Protein AF-0000000073389678 (afdb_homodimer)

Foldseek 3Di:
DDDDDDCVVDDDDDDDDCLQPDKDAFFDFDQAFAWKAWQLPGDIDTDHGRGTHHHQVPDDGDVNSPTTIIHGDTGDDPPPDD/DDDDDDCVVDDDDDDDDCLQPDKDAFFDFDQAFAWKAWQLPGDIDTDHGRGTHHHQVPDDGDVNSPTTIIHGDTGDDPPPDD

Solvent-accessible surface area (backbone atoms only — not comparable to full-atom values): 8877 Å² total; per-residue (Å²): 67,27,34,30,64,52,73,87,51,52,39,82,45,79,80,83,55,65,67,62,73,44,75,39,50,52,51,35,67,32,84,60,32,19,35,30,29,25,77,35,69,45,30,28,46,55,38,48,51,72,39,60,39,61,52,70,81,75,62,86,60,53,82,89,31,44,67,71,30,35,32,53,49,36,38,50,22,65,80,27,55,121,66,27,34,31,66,55,73,86,52,51,38,82,46,80,78,84,56,65,67,62,73,44,76,39,48,51,50,35,66,30,85,61,31,19,35,29,30,26,77,34,68,46,29,28,46,55,38,48,52,73,40,60,39,62,52,68,83,74,60,87,60,54,82,90,32,45,68,69,29,36,31,53,50,34,40,50,23,66,78,26,56,119

Sequence (164 aa):
MSSYSNESVLKEIVPSKTWWTTIYNPADTVPVSGIYRCLGCNREITSNESDHFPPQNHHQHTSAQGKIRWKLNVRTNTTGELMSSYSNESVLKEIVPSKTWWTTIYNPADTVPVSGIYRCLGCNREITSNESDHFPPQNHHQHTSAQGKIRWKLNVRTNTTGEL

Secondary structure (DSSP, 8-state):
-EEES-GGGEEE----SGGGTPEEPTTPBP-SSEEEEETTT--EEEE-TTSBPPPGGGSPPPTTT-S--EEEEEE--SS---/-EEES-GGGEEE----SGGGTPEEPTTPBP-SSEEEEETTT--EEEE-TTSBPPPGGGSPPPTTT-S--EEEEEE---S---

Structure (mmCIF, N/CA/C/O backbone):
data_AF-0000000073389678-model_v1
#
loop_
_entity.id
_entity.type
_entity.pdbx_description
1 polymer 'Protein L'
#
loop_
_atom_site.group_PDB
_atom_site.id
_atom_site.type_symbol
_atom_site.label_atom_id
_atom_site.label_alt_id
_atom_site.label_comp_id
_atom_site.label_asym_id
_atom_site.label_entity_id
_atom_site.label_seq_id
_atom_site.pdbx_PDB_ins_code
_atom_site.Cartn_x
_atom_site.Cartn_y
_atom_site.Cartn_z
_atom_site.occupancy
_atom_site.B_iso_or_equiv
_atom_site.auth_seq_id
_atom_site.auth_comp_id
_atom_site.auth_asym_id
_atom_site.auth_atom_id
_atom_site.pdbx_PDB_model_num
ATOM 1 N N . MET A 1 1 ? -6.59 -5.652 -9.656 1 94.69 1 MET A N 1
ATOM 2 C CA . MET A 1 1 ? -5.824 -4.422 -9.82 1 94.69 1 MET A CA 1
ATOM 3 C C . MET A 1 1 ? -6.176 -3.412 -8.734 1 94.69 1 MET A C 1
ATOM 5 O O . MET A 1 1 ? -7.344 -3.254 -8.383 1 94.69 1 MET A O 1
ATOM 9 N N . SER A 1 2 ? -5.16 -2.775 -8.289 1 97.69 2 SER A N 1
ATOM 10 C CA . SER A 1 2 ? -5.41 -1.696 -7.344 1 97.69 2 SER A CA 1
ATOM 11 C C . SER A 1 2 ? -6.305 -0.62 -7.949 1 97.69 2 SER A C 1
ATOM 13 O O . SER A 1 2 ? -6.234 -0.355 -9.156 1 97.69 2 SER A O 1
ATOM 15 N N . SER A 1 3 ? -7.09 0.062 -7.109 1 97.94 3 SER A N 1
ATOM 16 C CA . SER A 1 3 ? -8.031 1.053 -7.621 1 97.94 3 SER A CA 1
ATOM 17 C C . SER A 1 3 ? -7.758 2.432 -7.027 1 97.94 3 SER A C 1
ATOM 19 O O . SER A 1 3 ? -7.215 2.541 -5.926 1 97.94 3 SER A O 1
ATOM 21 N N . TYR A 1 4 ? -8.133 3.43 -7.746 1 98.06 4 TYR A N 1
ATOM 22 C CA . TYR A 1 4 ? -8.062 4.824 -7.316 1 98.06 4 TYR A CA 1
ATOM 23 C C . TYR A 1 4 ? -9.258 5.613 -7.828 1 98.06 4 TYR A C 1
ATOM 25 O O . TYR A 1 4 ? -9.891 5.227 -8.812 1 98.06 4 TYR A O 1
ATOM 33 N N . SER A 1 5 ? -9.586 6.738 -7.164 1 97.62 5 SER A N 1
ATOM 34 C CA . SER A 1 5 ? -10.781 7.48 -7.539 1 97.62 5 SER A CA 1
ATOM 35 C C . SER A 1 5 ? -10.43 8.828 -8.156 1 97.62 5 SER A C 1
ATOM 37 O O . SER A 1 5 ? -11.297 9.516 -8.703 1 97.62 5 SER A O 1
ATOM 39 N N . ASN A 1 6 ? -9.227 9.258 -7.984 1 96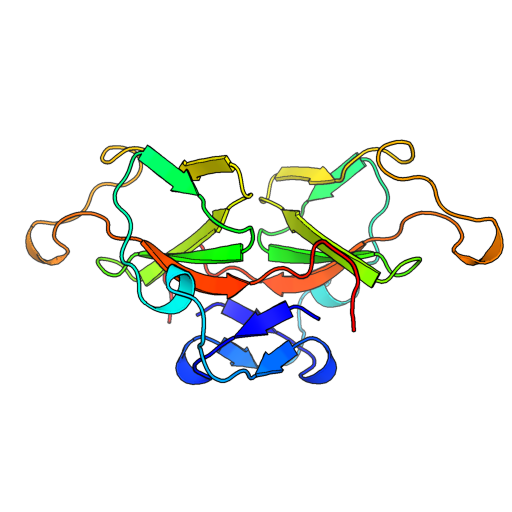.5 6 ASN A N 1
ATOM 40 C CA . ASN A 1 6 ? -8.727 10.523 -8.508 1 96.5 6 ASN A CA 1
ATOM 41 C C . ASN A 1 6 ? -7.297 10.391 -9.031 1 96.5 6 ASN A C 1
ATOM 43 O O . ASN A 1 6 ? -6.387 10.031 -8.281 1 96.5 6 ASN A O 1
ATOM 47 N N . GLU A 1 7 ? -7.141 10.742 -10.281 1 95.88 7 GLU A N 1
ATOM 48 C CA . GLU A 1 7 ? -5.836 10.531 -10.906 1 95.88 7 GLU A CA 1
ATOM 49 C C . GLU A 1 7 ? -4.789 11.477 -10.328 1 95.88 7 GLU A C 1
ATOM 51 O O . GLU A 1 7 ? -3.588 11.242 -10.477 1 95.88 7 GLU A O 1
ATOM 56 N N . SER A 1 8 ? -5.215 12.492 -9.68 1 95.88 8 SER A N 1
ATOM 57 C CA . SER A 1 8 ? -4.297 13.5 -9.156 1 95.88 8 SER A CA 1
ATOM 58 C C . SER A 1 8 ? -3.486 12.961 -7.988 1 95.88 8 SER A C 1
ATOM 60 O O . SER A 1 8 ? -2.535 13.602 -7.535 1 95.88 8 SER A O 1
ATOM 62 N N . VAL A 1 9 ? -3.777 11.766 -7.543 1 96.44 9 VAL A N 1
ATOM 63 C CA . VAL A 1 9 ? -3.094 11.219 -6.375 1 96.44 9 VAL A CA 1
ATOM 64 C C . VAL A 1 9 ? -1.954 10.305 -6.824 1 96.44 9 VAL A C 1
ATOM 66 O O . VAL A 1 9 ? -1.275 9.695 -5.992 1 96.44 9 VAL A O 1
ATOM 69 N N . LEU A 1 10 ? -1.795 10.148 -8.117 1 97.81 10 LEU A N 1
ATOM 70 C CA . LEU A 1 10 ? -0.805 9.242 -8.68 1 97.81 10 LEU A CA 1
ATOM 71 C C . LEU A 1 10 ? 0.114 9.977 -9.656 1 97.81 10 LEU A C 1
ATOM 73 O O . LEU A 1 10 ? -0.298 10.945 -10.289 1 97.81 10 LEU A O 1
ATOM 77 N N . LYS A 1 11 ? 1.275 9.523 -9.711 1 97.19 11 LYS A N 1
ATOM 78 C CA . LYS A 1 11 ? 2.238 10 -10.703 1 97.19 11 LYS A CA 1
ATOM 79 C C . LYS A 1 11 ? 2.838 8.836 -11.484 1 97.19 11 LYS A C 1
ATOM 81 O O . LYS A 1 11 ? 3.402 7.91 -10.898 1 97.19 11 LYS A O 1
ATOM 86 N N . GLU A 1 12 ? 2.711 8.891 -12.781 1 97.44 12 GLU A N 1
ATOM 87 C CA . GLU A 1 12 ? 3.42 7.934 -13.625 1 97.44 12 GLU A CA 1
ATOM 88 C C . GLU A 1 12 ? 4.898 8.289 -13.75 1 97.44 12 GLU A C 1
ATOM 90 O O . GLU A 1 12 ? 5.246 9.453 -13.93 1 97.44 12 GLU A O 1
ATOM 95 N N . ILE A 1 13 ? 5.676 7.227 -13.672 1 97.69 13 ILE A N 1
ATOM 96 C CA . ILE A 1 13 ? 7.109 7.496 -13.773 1 97.69 13 ILE A CA 1
ATOM 97 C C . ILE A 1 13 ? 7.746 6.531 -14.773 1 97.69 13 ILE A C 1
ATOM 99 O O . ILE A 1 13 ? 7.188 5.473 -15.062 1 97.69 13 ILE A O 1
ATOM 103 N N . VAL A 1 14 ? 8.891 6.965 -15.297 1 96.88 14 VAL A N 1
ATOM 104 C CA . VAL A 1 14 ? 9.789 6.047 -15.984 1 96.88 14 VAL A CA 1
ATOM 105 C C . VAL A 1 14 ? 10.664 5.316 -14.969 1 96.88 14 VAL A C 1
ATOM 107 O O . VAL A 1 14 ? 11.438 5.945 -14.242 1 96.88 14 VAL A O 1
ATOM 110 N N . PRO A 1 15 ? 10.484 4.039 -14.984 1 95.62 15 PRO A N 1
ATOM 111 C CA . PRO A 1 15 ? 11.234 3.299 -13.961 1 95.62 15 PRO A CA 1
ATOM 112 C C . PRO A 1 15 ? 12.742 3.465 -14.109 1 95.62 15 PRO A C 1
ATOM 114 O O . PRO A 1 15 ? 13.297 3.227 -15.188 1 95.62 15 PRO A O 1
ATOM 117 N N . SER A 1 16 ? 13.359 3.922 -12.969 1 96.75 16 SER A N 1
ATOM 118 C CA . SER A 1 16 ? 14.805 4.105 -12.984 1 96.75 16 SER A CA 1
ATOM 119 C C . SER A 1 16 ? 15.484 3.281 -11.891 1 96.75 16 SER A C 1
ATOM 121 O O . SER A 1 16 ? 16.703 3.078 -11.922 1 96.75 16 SER A O 1
ATOM 123 N N . LYS A 1 17 ? 14.711 2.818 -10.945 1 97.69 17 LYS A N 1
ATOM 124 C CA . LYS A 1 17 ? 15.242 2.01 -9.852 1 97.69 17 LYS A CA 1
ATOM 125 C C . LYS A 1 17 ? 14.922 0.531 -10.062 1 97.69 17 LYS A C 1
ATOM 127 O O . LYS A 1 17 ? 13.891 0.188 -10.641 1 97.69 17 LYS A O 1
ATOM 132 N N . THR A 1 18 ? 15.75 -0.302 -9.477 1 98.06 18 THR A N 1
ATOM 133 C CA . THR A 1 18 ? 15.641 -1.737 -9.711 1 98.06 18 THR A CA 1
ATOM 134 C C . THR A 1 18 ? 14.406 -2.305 -9.008 1 98.06 18 THR A C 1
ATOM 136 O O . THR A 1 18 ? 13.914 -3.373 -9.375 1 98.06 18 THR A O 1
ATOM 139 N N . TRP A 1 19 ? 13.883 -1.57 -8 1 98 19 TRP A N 1
ATOM 140 C CA . TRP A 1 19 ? 12.734 -2.139 -7.301 1 98 19 TRP A CA 1
ATOM 141 C C . TRP A 1 19 ? 11.516 -2.188 -8.203 1 98 19 TRP A C 1
ATOM 143 O O . TRP A 1 19 ? 10.555 -2.912 -7.926 1 98 19 TRP A O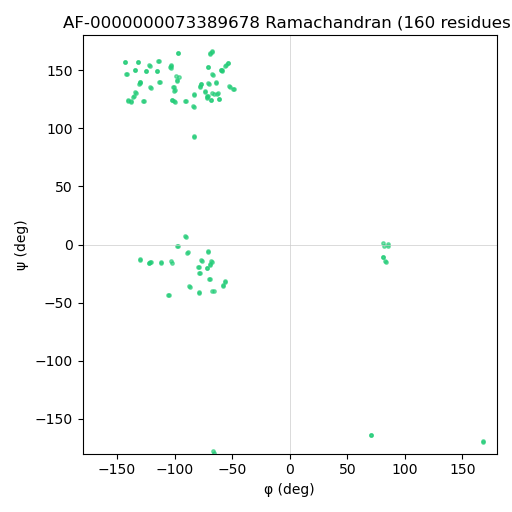 1
ATOM 153 N N . TRP A 1 20 ? 11.539 -1.487 -9.336 1 98.06 20 TRP A N 1
ATOM 154 C CA . TRP A 1 20 ? 10.406 -1.498 -10.25 1 98.06 20 TRP A CA 1
ATOM 155 C C . TRP A 1 20 ? 10.406 -2.766 -11.102 1 98.06 20 TRP A C 1
ATOM 157 O O . TRP A 1 20 ? 9.367 -3.164 -11.633 1 98.06 20 TRP A O 1
ATOM 167 N N . THR A 1 21 ? 11.508 -3.461 -11.234 1 97.81 21 THR A N 1
ATOM 168 C CA . THR A 1 21 ? 11.609 -4.582 -12.156 1 97.81 21 THR A CA 1
ATOM 169 C C . THR A 1 21 ? 11.969 -5.867 -11.414 1 97.81 21 THR A C 1
ATOM 171 O O . THR A 1 21 ? 11.867 -6.961 -11.977 1 97.81 21 THR A O 1
ATOM 174 N N . THR A 1 22 ? 12.406 -5.691 -10.242 1 98.69 22 THR A N 1
ATOM 175 C CA . THR A 1 22 ? 12.805 -6.855 -9.469 1 98.69 22 THR A CA 1
ATOM 176 C C . THR A 1 22 ? 11.594 -7.691 -9.07 1 98.69 22 THR A C 1
ATOM 178 O O . THR A 1 22 ? 10.555 -7.141 -8.695 1 98.69 22 THR A O 1
ATOM 181 N N . ILE A 1 23 ? 11.742 -8.977 -9.18 1 98.81 23 ILE A N 1
ATOM 182 C CA . ILE A 1 23 ? 10.766 -9.938 -8.672 1 98.81 23 ILE A CA 1
ATOM 183 C C . ILE A 1 23 ? 11.242 -10.492 -7.332 1 98.81 23 ILE A C 1
ATOM 185 O O . ILE A 1 23 ? 12.344 -11.023 -7.23 1 98.81 23 ILE A O 1
ATOM 189 N N . TYR A 1 24 ? 10.469 -10.352 -6.289 1 98.81 24 TYR A N 1
ATOM 190 C CA . TYR A 1 24 ? 10.875 -10.727 -4.938 1 98.81 24 TYR A CA 1
ATOM 191 C C . TYR A 1 24 ? 10.234 -12.047 -4.523 1 98.81 24 TYR A C 1
ATOM 193 O O . TYR A 1 24 ? 9.109 -12.359 -4.926 1 98.81 24 TYR A O 1
ATOM 201 N N . ASN A 1 25 ? 10.922 -12.727 -3.658 1 98.38 25 ASN A N 1
ATOM 202 C CA . ASN A 1 25 ? 10.461 -14.008 -3.131 1 98.38 25 ASN A CA 1
ATOM 203 C C . ASN A 1 25 ? 9.766 -13.836 -1.781 1 98.38 25 ASN A C 1
ATOM 205 O O . ASN A 1 25 ? 9.938 -12.812 -1.115 1 98.38 25 ASN A O 1
ATOM 209 N N . PRO A 1 26 ? 9.062 -14.859 -1.41 1 97.81 26 PRO A N 1
ATOM 210 C CA . PRO A 1 26 ? 8.578 -14.883 -0.029 1 97.81 26 PRO A CA 1
ATOM 211 C C . PRO A 1 26 ? 9.688 -14.648 0.991 1 97.81 26 PRO A C 1
ATOM 213 O O . PRO A 1 26 ? 10.812 -15.117 0.8 1 97.81 26 PRO A O 1
ATOM 216 N N . ALA A 1 27 ? 9.391 -13.844 1.907 1 98.06 27 ALA A N 1
ATOM 217 C CA . ALA A 1 27 ? 10.25 -13.617 3.068 1 98.06 27 ALA A CA 1
ATOM 218 C C . ALA A 1 27 ? 11.375 -12.641 2.738 1 98.06 27 ALA A C 1
ATOM 220 O O . ALA A 1 27 ? 12.117 -12.211 3.625 1 98.06 27 ALA A O 1
ATOM 221 N N . ASP A 1 28 ? 11.539 -12.328 1.45 1 98.69 28 ASP A N 1
ATOM 222 C CA . ASP A 1 28 ? 12.477 -11.258 1.151 1 98.69 28 ASP A CA 1
ATOM 223 C C . ASP A 1 28 ? 12.141 -9.992 1.938 1 98.69 28 ASP A C 1
ATOM 225 O O . ASP A 1 28 ? 11.008 -9.828 2.402 1 98.69 28 ASP A O 1
ATOM 229 N N . THR A 1 29 ? 13.109 -9.156 2.139 1 98.81 29 THR A N 1
ATOM 230 C CA . THR A 1 29 ? 12.891 -7.836 2.719 1 98.81 29 THR A CA 1
ATOM 231 C C . THR A 1 29 ? 12.227 -6.902 1.706 1 98.81 29 THR A C 1
ATOM 233 O O . THR A 1 29 ? 12.641 -6.852 0.544 1 98.81 29 THR A O 1
ATOM 236 N N . VAL A 1 30 ? 11.195 -6.223 2.107 1 98.88 30 VAL A N 1
ATOM 237 C CA . VAL A 1 30 ? 10.516 -5.25 1.257 1 98.88 30 VAL A CA 1
ATOM 238 C C . VAL A 1 30 ? 11.422 -4.047 1.024 1 98.88 30 VAL A C 1
ATOM 240 O O . VAL A 1 30 ? 11.805 -3.357 1.974 1 98.88 30 VAL A O 1
ATOM 243 N N . PRO A 1 31 ? 11.672 -3.729 -0.17 1 98.81 31 PRO A N 1
ATOM 244 C CA . PRO A 1 31 ? 12.664 -2.684 -0.432 1 98.81 31 PRO A CA 1
ATOM 245 C C . PRO A 1 31 ? 12.109 -1.277 -0.232 1 98.81 31 PRO A C 1
ATOM 247 O O . PRO A 1 31 ? 12.82 -0.385 0.231 1 98.81 31 PRO A O 1
ATOM 250 N N . VAL A 1 32 ? 10.844 -1.031 -0.699 1 98.81 32 VAL A N 1
ATOM 251 C CA . VAL A 1 32 ? 10.141 0.24 -0.56 1 98.81 32 VAL A CA 1
ATOM 252 C C . VAL A 1 32 ? 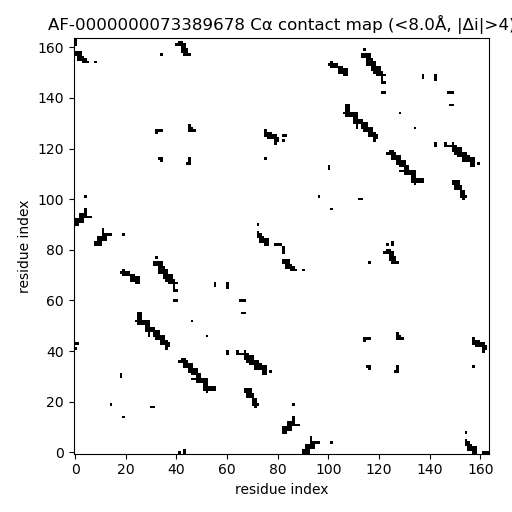8.664 -0.016 -0.265 1 98.81 32 VAL A C 1
ATOM 254 O O . VAL A 1 32 ? 8.109 -1.024 -0.7 1 98.81 32 VAL A O 1
ATOM 257 N N . SER A 1 33 ? 8.094 0.866 0.5 1 98.88 33 SER A N 1
ATOM 258 C CA . SER A 1 33 ? 6.672 0.731 0.82 1 98.88 33 SER A CA 1
ATOM 259 C C . SER A 1 33 ? 5.809 0.855 -0.43 1 98.88 33 SER A C 1
ATOM 261 O O . SER A 1 33 ? 6.078 1.688 -1.298 1 98.88 33 SER A O 1
ATOM 263 N N . GLY A 1 34 ? 4.828 0.041 -0.517 1 98.94 34 GLY A N 1
ATOM 264 C CA . GLY A 1 34 ? 3.945 0.109 -1.672 1 98.94 34 GLY A CA 1
ATOM 265 C C . GLY A 1 34 ? 3.018 -1.085 -1.785 1 98.94 34 GLY A C 1
ATOM 266 O O . GLY A 1 34 ? 2.781 -1.79 -0.802 1 98.94 34 GLY A O 1
ATOM 267 N N . ILE A 1 35 ? 2.377 -1.153 -2.914 1 98.94 35 ILE A N 1
ATOM 268 C CA . ILE A 1 35 ? 1.483 -2.254 -3.258 1 98.94 35 ILE A CA 1
ATOM 269 C C . ILE A 1 35 ? 2.188 -3.209 -4.219 1 98.94 35 ILE A C 1
ATOM 271 O O . ILE A 1 35 ? 2.682 -2.793 -5.27 1 98.94 35 ILE A O 1
ATOM 275 N N . TYR A 1 36 ? 2.223 -4.418 -3.795 1 98.81 36 TYR A N 1
ATOM 276 C CA . TYR A 1 36 ? 2.848 -5.484 -4.566 1 98.81 36 TYR A CA 1
ATOM 277 C C . TYR A 1 36 ? 1.813 -6.516 -5.008 1 98.81 36 TYR A C 1
ATOM 279 O O . TYR A 1 36 ? 0.875 -6.816 -4.266 1 98.81 36 TYR A O 1
ATOM 287 N N . ARG A 1 37 ? 2.133 -7.094 -6.164 1 98.56 37 ARG A N 1
ATOM 288 C CA . ARG A 1 37 ? 1.239 -8.109 -6.711 1 98.56 37 ARG A CA 1
ATOM 289 C C . ARG A 1 37 ? 1.966 -9.438 -6.891 1 98.56 37 ARG A C 1
ATOM 291 O O . ARG A 1 37 ? 3.102 -9.469 -7.367 1 98.56 37 ARG A O 1
ATOM 298 N N . CYS A 1 38 ? 1.296 -10.422 -6.488 1 97.94 38 CYS A N 1
ATOM 299 C CA . CYS A 1 38 ? 1.801 -11.75 -6.805 1 97.94 38 CYS A CA 1
ATOM 300 C C . CYS A 1 38 ? 1.636 -12.055 -8.289 1 97.94 38 CYS A C 1
ATOM 302 O O . CYS A 1 38 ? 0.527 -11.992 -8.82 1 97.94 38 CYS A O 1
ATOM 304 N N . LEU A 1 39 ? 2.691 -12.461 -8.906 1 96.88 39 LEU A N 1
ATOM 305 C CA . LEU A 1 39 ? 2.658 -12.75 -10.328 1 96.88 39 LEU A CA 1
ATOM 306 C C . LEU A 1 39 ? 1.992 -14.102 -10.594 1 96.88 39 LEU A C 1
ATOM 308 O O . LEU A 1 39 ? 1.636 -14.406 -11.734 1 96.88 39 LEU A O 1
ATOM 312 N N . GLY A 1 40 ? 1.829 -14.883 -9.531 1 95.56 40 GLY A N 1
ATOM 313 C CA . GLY A 1 40 ? 1.209 -16.188 -9.68 1 95.56 40 GLY A CA 1
ATOM 314 C C . GLY A 1 40 ? -0.305 -16.141 -9.586 1 95.56 40 GLY A C 1
ATOM 315 O O . GLY A 1 40 ? -0.997 -16.922 -10.25 1 95.56 40 GLY A O 1
ATOM 316 N N . CYS A 1 41 ? -0.884 -15.32 -8.758 1 96.25 41 CYS A N 1
ATOM 317 C CA . CYS A 1 41 ? -2.32 -15.383 -8.516 1 96.25 41 CYS A CA 1
ATOM 318 C C . CYS A 1 41 ? -2.957 -14 -8.656 1 96.25 41 CYS A C 1
ATOM 320 O O . CYS A 1 41 ? -4.172 -13.859 -8.508 1 96.25 41 CYS A O 1
ATOM 322 N N . ASN A 1 42 ? -2.254 -12.922 -8.703 1 95.94 42 ASN A N 1
ATOM 323 C CA . ASN A 1 42 ? -2.688 -11.555 -8.969 1 95.94 42 ASN A CA 1
ATOM 324 C C . ASN A 1 42 ? -3.189 -10.867 -7.703 1 95.94 42 ASN A C 1
ATOM 326 O O . ASN A 1 42 ? -3.557 -9.688 -7.734 1 95.94 42 ASN A O 1
ATOM 330 N N . ARG A 1 43 ? -3.16 -11.562 -6.598 1 97.19 43 ARG A N 1
ATOM 331 C CA . ARG A 1 43 ? -3.467 -10.875 -5.348 1 97.19 43 ARG A CA 1
ATOM 332 C C . ARG A 1 43 ? -2.381 -9.867 -4.996 1 97.19 43 ARG A C 1
ATOM 334 O O . ARG A 1 43 ? -1.203 -10.086 -5.281 1 97.19 43 ARG A O 1
ATOM 341 N N . GLU A 1 44 ? -2.855 -8.844 -4.387 1 98.5 44 GLU A N 1
ATOM 342 C CA . GLU A 1 44 ? -1.927 -7.789 -3.99 1 98.5 44 GLU A CA 1
ATOM 343 C C . GLU A 1 44 ? -1.836 -7.676 -2.473 1 98.5 44 GLU A C 1
ATOM 345 O O . GLU A 1 44 ? -2.746 -8.102 -1.758 1 98.5 44 GLU A O 1
ATOM 350 N N . ILE A 1 45 ? -0.753 -7.113 -2.047 1 98.5 45 ILE A N 1
ATOM 351 C CA . ILE A 1 45 ? -0.538 -6.785 -0.641 1 98.5 45 ILE A CA 1
ATOM 352 C C . ILE A 1 45 ? 0.012 -5.367 -0.522 1 98.5 45 ILE A C 1
ATOM 354 O O . ILE A 1 45 ? 0.636 -4.855 -1.455 1 98.5 45 ILE A O 1
ATOM 358 N N . THR A 1 46 ? -0.307 -4.77 0.543 1 98.62 46 THR A N 1
ATOM 359 C CA . THR A 1 46 ? 0.365 -3.553 0.986 1 98.62 46 THR A CA 1
ATOM 360 C C . THR A 1 46 ? 1.544 -3.887 1.895 1 98.62 46 THR A C 1
ATOM 362 O O . THR A 1 46 ? 1.381 -4.57 2.906 1 98.62 46 THR A O 1
ATOM 365 N N . SER A 1 47 ? 2.65 -3.439 1.541 1 98.75 47 SER A N 1
ATOM 366 C CA . SER A 1 47 ? 3.867 -3.811 2.258 1 98.75 47 SER A CA 1
ATOM 367 C C . SER A 1 47 ? 4.691 -2.58 2.625 1 98.75 47 SER A C 1
ATOM 369 O O . SER A 1 47 ? 4.816 -1.65 1.824 1 98.75 47 SER A O 1
ATOM 371 N N . ASN A 1 48 ? 5.266 -2.6 3.854 1 98.62 48 ASN A N 1
ATOM 372 C CA . ASN A 1 48 ? 6.105 -1.504 4.324 1 98.62 48 ASN A CA 1
ATOM 373 C C . ASN A 1 48 ? 7.59 -1.816 4.137 1 98.62 48 ASN A C 1
ATOM 375 O O . ASN A 1 48 ? 8.023 -2.947 4.363 1 98.62 48 ASN A O 1
ATOM 379 N N . GLU A 1 49 ? 8.281 -0.793 3.76 1 98.75 49 GLU A N 1
ATOM 380 C CA . GLU A 1 49 ? 9.727 -0.903 3.635 1 98.75 49 GLU A CA 1
ATOM 381 C C . GLU A 1 49 ? 10.344 -1.541 4.875 1 98.75 49 GLU A C 1
ATOM 383 O O . GLU A 1 49 ? 9.961 -1.218 6.004 1 98.75 49 GLU A O 1
ATOM 388 N N . SER A 1 50 ? 11.281 -2.535 4.664 1 98.69 50 SER A N 1
ATOM 389 C CA . SER A 1 50 ? 12.094 -3.199 5.676 1 98.69 50 SER A CA 1
ATOM 390 C C . SER A 1 50 ? 11.32 -4.332 6.348 1 98.69 50 SER A C 1
ATOM 392 O O . SER A 1 50 ? 11.898 -5.121 7.102 1 98.69 50 SER A O 1
ATOM 394 N N . ASP A 1 51 ? 10.008 -4.395 6.18 1 98.44 51 ASP A N 1
ATOM 395 C CA . ASP A 1 51 ? 9.305 -5.617 6.555 1 98.44 51 ASP A CA 1
ATOM 396 C C . ASP A 1 51 ? 9.703 -6.781 5.652 1 98.44 51 ASP A C 1
ATOM 398 O O . ASP A 1 51 ? 10.602 -6.648 4.82 1 98.44 51 ASP A O 1
ATOM 402 N N . HIS A 1 52 ? 9.047 -7.957 5.906 1 98.69 52 HIS A N 1
ATOM 403 C CA . HIS A 1 52 ? 9.242 -9.117 5.039 1 98.69 52 HIS A CA 1
ATOM 404 C C . HIS A 1 52 ? 7.965 -9.461 4.281 1 98.69 52 HIS A C 1
ATOM 406 O O . HIS A 1 52 ? 6.867 -9.375 4.836 1 98.69 52 HIS A O 1
ATOM 412 N N . PHE A 1 53 ? 8.188 -9.82 3.037 1 98.69 53 PHE A N 1
ATOM 413 C CA . PHE A 1 53 ? 7.051 -10.414 2.336 1 98.69 53 PHE A CA 1
ATOM 414 C C . PHE A 1 53 ? 6.562 -11.664 3.057 1 98.69 53 PHE A C 1
ATOM 416 O O . PHE A 1 53 ? 7.34 -12.344 3.73 1 98.69 53 PHE A O 1
ATOM 423 N N . PRO A 1 54 ? 5.27 -11.914 2.945 1 97.69 54 PRO A N 1
ATOM 424 C CA . PRO A 1 54 ? 4.773 -13.117 3.615 1 97.69 54 PRO A CA 1
ATOM 425 C C . PRO A 1 54 ? 5.516 -14.375 3.184 1 97.69 54 PRO A C 1
ATOM 427 O O . PRO A 1 54 ? 6.07 -14.43 2.086 1 97.69 54 PRO A O 1
ATOM 430 N N . PRO A 1 55 ? 5.527 -15.398 4.098 1 96.81 55 PRO A N 1
ATOM 431 C CA . PRO A 1 55 ? 6.18 -16.656 3.721 1 96.81 55 PRO A CA 1
ATOM 432 C C . PRO A 1 55 ? 5.414 -17.422 2.641 1 96.81 55 PRO A C 1
ATOM 434 O O . PRO A 1 55 ? 4.27 -17.078 2.338 1 96.81 55 PRO A O 1
ATOM 437 N N . GLN A 1 56 ? 6.105 -18.359 2.059 1 92.88 56 GLN A N 1
ATOM 438 C CA . GLN A 1 56 ? 5.555 -19.109 0.94 1 92.88 56 GLN A CA 1
ATOM 439 C C . GLN A 1 56 ? 4.227 -19.766 1.319 1 92.88 56 GLN A C 1
ATOM 441 O O . GLN A 1 56 ? 3.324 -19.875 0.488 1 92.88 56 GLN A O 1
ATOM 446 N N . ASN A 1 57 ? 4.051 -20.156 2.598 1 91.25 57 ASN A N 1
ATOM 447 C CA . ASN A 1 57 ? 2.881 -20.938 3.002 1 91.25 57 ASN A CA 1
ATOM 448 C C . ASN A 1 57 ? 1.734 -20.031 3.443 1 91.25 57 ASN A C 1
ATOM 450 O O . ASN A 1 57 ? 0.712 -20.5 3.936 1 91.25 57 ASN A O 1
ATOM 454 N N . HIS A 1 58 ? 1.812 -18.703 3.287 1 91.38 58 HIS A N 1
ATOM 455 C CA . HIS A 1 58 ? 0.777 -17.766 3.705 1 91.38 58 HIS A CA 1
ATOM 456 C C . HIS A 1 58 ? -0.487 -17.922 2.867 1 91.38 58 HIS A C 1
ATOM 458 O O . HIS A 1 58 ? -1.598 -17.734 3.367 1 91.38 58 HIS A O 1
ATOM 464 N N . HIS A 1 59 ? -0.317 -18.141 1.558 1 88.75 59 HIS A N 1
ATOM 465 C CA . HIS A 1 59 ? -1.37 -18.453 0.601 1 88.75 59 HIS A CA 1
ATOM 466 C C . HIS A 1 59 ? -0.941 -19.578 -0.337 1 88.75 59 HIS A C 1
ATOM 468 O O . HIS A 1 59 ? 0.057 -19.453 -1.049 1 88.75 59 HIS A O 1
ATOM 474 N N . GLN A 1 60 ? -1.781 -20.594 -0.412 1 92.19 60 GLN A N 1
ATOM 475 C CA . GLN A 1 60 ? -1.385 -21.75 -1.207 1 92.19 60 GLN A CA 1
ATOM 476 C C . GLN A 1 60 ? -1.679 -21.531 -2.688 1 92.19 60 GLN A C 1
ATOM 478 O O . GLN A 1 60 ? -2.762 -21.062 -3.047 1 92.19 60 GLN A O 1
ATOM 483 N N . HIS A 1 61 ? -0.663 -21.766 -3.457 1 94.75 61 HIS A N 1
ATOM 484 C CA . HIS A 1 61 ? -0.794 -21.719 -4.91 1 94.75 61 HIS A CA 1
ATOM 485 C C . HIS A 1 61 ? -1.019 -23.094 -5.496 1 94.75 61 HIS A C 1
ATOM 487 O O . HIS A 1 61 ? -0.542 -24.094 -4.949 1 94.75 61 HIS A O 1
ATOM 493 N N . THR A 1 62 ? -1.814 -23.141 -6.527 1 95.12 62 THR A N 1
ATOM 494 C CA . THR A 1 62 ? -1.849 -24.344 -7.348 1 95.12 62 THR A CA 1
ATOM 495 C C . THR A 1 62 ? -0.529 -24.531 -8.094 1 95.12 62 THR A C 1
ATOM 497 O O . THR A 1 62 ? 0.296 -23.625 -8.141 1 95.12 62 THR A O 1
ATOM 500 N N . SER A 1 63 ? -0.377 -25.75 -8.633 1 95.44 63 SER A N 1
ATOM 501 C CA . SER A 1 63 ? 0.816 -25.984 -9.438 1 95.44 63 SER A CA 1
ATOM 502 C C . SER A 1 63 ? 0.901 -25.016 -10.609 1 95.44 63 SER A C 1
ATOM 504 O O . SER A 1 63 ? 1.99 -24.562 -10.969 1 95.44 63 SER 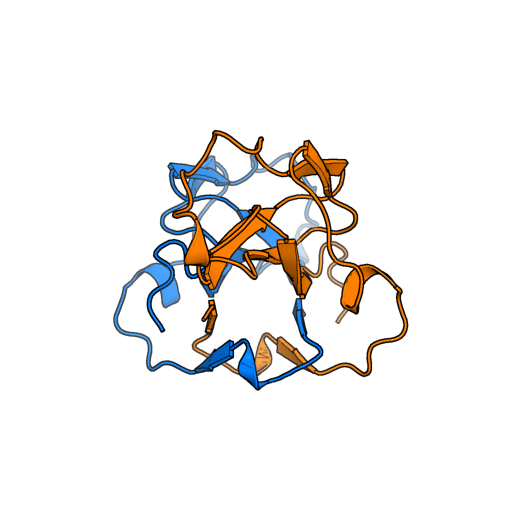A O 1
ATOM 506 N N . ALA A 1 64 ? -0.223 -24.625 -11.219 1 96.44 64 ALA A N 1
ATOM 507 C CA . ALA A 1 64 ? -0.266 -23.734 -12.383 1 96.44 64 ALA A CA 1
ATOM 508 C C . ALA A 1 64 ? 0.15 -22.312 -12.016 1 96.44 64 ALA A C 1
ATOM 510 O O . ALA A 1 64 ? 0.746 -21.609 -12.828 1 96.44 64 ALA A O 1
ATOM 511 N N . GLN A 1 65 ? -0.078 -21.875 -10.812 1 95.62 65 GLN A N 1
ATOM 512 C CA . GLN A 1 65 ? 0.255 -20.531 -10.344 1 95.62 65 GLN A CA 1
ATOM 513 C C . GLN A 1 65 ? 1.745 -20.406 -10.039 1 95.62 65 GLN A C 1
ATOM 515 O O . GLN A 1 65 ? 2.295 -19.297 -10.023 1 95.62 65 GLN A O 1
ATOM 520 N N . GLY A 1 66 ? 2.365 -21.547 -9.75 1 95.44 66 GLY A N 1
ATOM 521 C CA . GLY A 1 66 ? 3.777 -21.531 -9.398 1 95.44 66 GLY A CA 1
ATOM 522 C C . GLY A 1 66 ? 4.043 -20.906 -8.039 1 95.44 66 GLY A C 1
ATOM 523 O O . GLY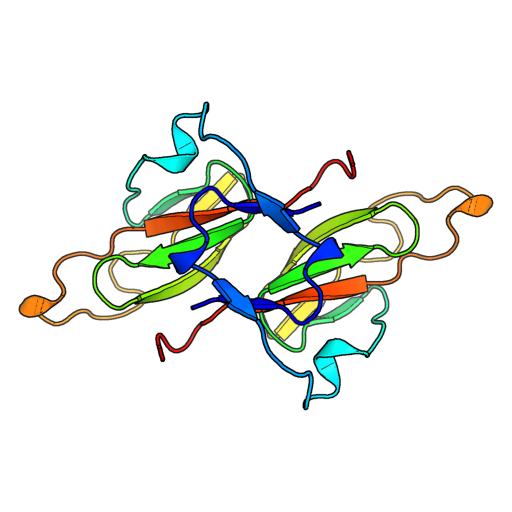 A 1 66 ? 3.133 -20.797 -7.211 1 95.44 66 GLY A O 1
ATOM 524 N N . LYS A 1 67 ? 5.25 -20.594 -7.855 1 94.44 67 LYS A N 1
ATOM 525 C CA . LYS A 1 67 ? 5.656 -19.984 -6.586 1 94.44 67 LYS A CA 1
ATOM 526 C C . LYS A 1 67 ? 5.133 -18.562 -6.465 1 94.44 67 LYS A C 1
ATOM 528 O O . LYS A 1 67 ? 4.906 -17.891 -7.473 1 94.44 67 LYS A O 1
ATOM 533 N N . ILE A 1 68 ? 4.938 -18.141 -5.277 1 97.19 68 ILE A N 1
ATOM 534 C CA . ILE A 1 68 ? 4.613 -16.734 -5.02 1 97.19 68 ILE A CA 1
ATOM 535 C C . ILE A 1 68 ? 5.781 -15.852 -5.453 1 97.19 68 ILE A C 1
ATOM 537 O O . ILE A 1 68 ? 6.941 -16.156 -5.168 1 97.19 68 ILE A O 1
ATOM 541 N N . ARG A 1 69 ? 5.492 -14.844 -6.23 1 97.88 69 ARG A N 1
ATOM 542 C CA . ARG A 1 69 ? 6.441 -13.844 -6.703 1 97.88 69 ARG A CA 1
ATOM 543 C C . ARG A 1 69 ? 5.844 -12.445 -6.633 1 97.88 69 ARG A C 1
ATOM 545 O O . ARG A 1 69 ? 4.785 -12.188 -7.211 1 97.88 69 ARG A O 1
ATOM 552 N N . TRP A 1 70 ? 6.5 -11.609 -5.926 1 98.62 70 TRP A N 1
ATOM 553 C CA . TRP A 1 70 ? 5.969 -10.273 -5.691 1 98.62 70 TRP A CA 1
ATOM 554 C C . TRP A 1 70 ? 6.629 -9.25 -6.613 1 98.62 70 TRP A C 1
ATOM 556 O O . TRP A 1 70 ? 7.855 -9.234 -6.754 1 98.62 70 TRP A O 1
ATOM 566 N N . LYS A 1 71 ? 5.828 -8.406 -7.172 1 98.62 71 LYS A N 1
ATOM 567 C CA . LYS A 1 71 ? 6.301 -7.281 -7.977 1 98.62 71 LYS A CA 1
ATOM 568 C C . LYS A 1 71 ? 5.641 -5.977 -7.539 1 98.62 71 LYS A C 1
ATOM 570 O O . LYS A 1 71 ? 4.434 -5.934 -7.293 1 98.62 71 LYS A O 1
ATOM 575 N N . LEU A 1 72 ? 6.449 -4.93 -7.496 1 98.81 72 LEU A N 1
ATOM 576 C CA . LEU A 1 72 ? 5.934 -3.617 -7.117 1 98.81 72 LEU A CA 1
ATOM 577 C C . LEU A 1 72 ? 5.059 -3.037 -8.227 1 98.81 72 LEU A C 1
ATOM 579 O O . LEU A 1 72 ? 5.496 -2.926 -9.375 1 98.81 72 LEU A O 1
ATOM 583 N N . ASN A 1 73 ? 3.871 -2.654 -7.871 1 98.5 73 ASN A N 1
ATOM 584 C CA . ASN A 1 73 ? 2.977 -1.975 -8.805 1 98.5 73 ASN A CA 1
ATOM 585 C C . ASN A 1 73 ? 2.881 -0.482 -8.5 1 98.5 73 ASN A C 1
ATOM 587 O O . ASN A 1 73 ? 2.867 0.342 -9.422 1 98.5 73 ASN A O 1
ATOM 591 N N . VAL A 1 74 ? 2.764 -0.134 -7.199 1 98.81 74 VAL A N 1
ATOM 592 C CA . VAL A 1 74 ? 2.604 1.253 -6.773 1 98.81 74 VAL A CA 1
ATOM 593 C C . VAL A 1 74 ? 3.535 1.543 -5.598 1 98.81 74 VAL A C 1
ATOM 595 O O . VAL A 1 74 ? 3.543 0.808 -4.609 1 98.81 74 VAL A O 1
ATOM 598 N N . ARG A 1 75 ? 4.273 2.637 -5.691 1 98.75 75 ARG A N 1
ATOM 599 C CA . ARG A 1 75 ? 5.168 3.039 -4.609 1 98.75 75 ARG A CA 1
ATOM 600 C C . ARG A 1 75 ? 4.543 4.148 -3.77 1 98.75 75 ARG A C 1
ATOM 602 O O . ARG A 1 75 ? 4.031 5.133 -4.309 1 98.75 75 ARG A O 1
ATOM 609 N N . THR A 1 76 ? 4.605 3.951 -2.504 1 98.69 76 THR A N 1
ATOM 610 C CA . THR A 1 76 ? 4.082 4.93 -1.555 1 98.69 76 THR A CA 1
ATOM 611 C C . THR A 1 76 ? 5.047 6.102 -1.4 1 98.69 76 THR A C 1
ATOM 613 O O . THR A 1 76 ? 6.258 5.906 -1.271 1 98.69 76 THR A O 1
ATOM 616 N N . ASN A 1 77 ? 4.484 7.293 -1.395 1 98 77 ASN A N 1
ATOM 617 C CA . ASN A 1 77 ? 5.266 8.492 -1.111 1 98 77 ASN A CA 1
ATOM 618 C C . ASN A 1 77 ? 5.418 8.719 0.39 1 98 77 ASN A C 1
ATOM 620 O O . ASN A 1 77 ? 4.641 9.469 0.988 1 98 77 ASN A O 1
ATOM 624 N N . THR A 1 78 ? 6.465 8.227 0.977 1 96.75 78 THR A N 1
ATOM 625 C CA . THR A 1 78 ? 6.609 8.273 2.428 1 96.75 78 THR A CA 1
ATOM 626 C C . THR A 1 78 ? 7.289 9.57 2.865 1 96.75 78 THR A C 1
ATOM 628 O O . THR A 1 78 ? 7.434 9.828 4.062 1 96.75 78 THR A O 1
ATOM 631 N N . THR A 1 79 ? 7.715 10.312 1.943 1 93.69 79 THR A N 1
ATOM 632 C CA . THR A 1 79 ? 8.492 11.5 2.291 1 93.69 79 THR A CA 1
ATOM 633 C C . THR A 1 79 ? 7.641 12.758 2.156 1 93.69 79 THR A C 1
ATOM 635 O O . THR A 1 79 ? 7.996 13.812 2.684 1 93.69 79 THR A O 1
ATOM 638 N N . GLY A 1 80 ? 6.516 12.539 1.47 1 89 80 GLY A N 1
ATOM 639 C CA . GLY A 1 80 ? 5.641 13.688 1.277 1 89 80 GLY A CA 1
ATOM 640 C C . GLY A 1 80 ? 6.07 14.586 0.131 1 89 80 GLY A C 1
ATOM 641 O O . GLY A 1 80 ? 5.535 15.68 -0.042 1 89 80 GLY A O 1
ATOM 642 N N . GLU A 1 81 ? 7.125 14.188 -0.517 1 79.19 81 GLU A N 1
ATOM 643 C CA . GLU A 1 81 ? 7.574 14.984 -1.655 1 79.19 81 GLU A CA 1
ATOM 644 C C . GLU A 1 81 ? 6.574 14.922 -2.805 1 79.19 81 GLU A C 1
ATOM 646 O O . GLU A 1 81 ? 5.969 13.875 -3.049 1 79.19 81 GLU A O 1
ATOM 651 N N . LEU A 1 82 ? 6.234 16.094 -3.293 1 67.5 82 LEU A N 1
ATOM 652 C CA . LEU A 1 82 ? 5.324 16.156 -4.43 1 67.5 82 LEU A CA 1
ATOM 653 C C . LEU A 1 82 ? 6.02 15.719 -5.711 1 67.5 82 LEU A C 1
ATOM 655 O O . LEU A 1 82 ? 7.223 15.93 -5.879 1 67.5 82 LEU A O 1
ATOM 659 N N . MET B 1 1 ? 3.225 12.18 -3.916 1 94.69 1 MET B N 1
ATOM 660 C CA . MET B 1 1 ? 2.246 11.344 -4.605 1 94.69 1 MET B CA 1
ATOM 661 C C . MET B 1 1 ? 2.807 9.953 -4.863 1 94.69 1 MET B C 1
ATOM 663 O O . MET B 1 1 ? 3.969 9.805 -5.246 1 94.69 1 MET B O 1
ATOM 667 N N . SER B 1 2 ? 1.938 9.023 -4.664 1 97.69 2 SER B N 1
ATOM 668 C CA . SER B 1 2 ? 2.342 7.664 -5.004 1 97.69 2 SER B CA 1
ATOM 669 C C . SER B 1 2 ? 2.699 7.547 -6.48 1 97.69 2 SER B C 1
ATOM 671 O O . SER B 1 2 ? 2.109 8.227 -7.324 1 97.69 2 SER B O 1
ATOM 673 N N . SER B 1 3 ? 3.615 6.629 -6.809 1 98.06 3 SER B N 1
ATOM 674 C CA . SER B 1 3 ? 4.07 6.516 -8.195 1 98.06 3 SER B CA 1
ATOM 675 C C . SER B 1 3 ? 3.82 5.117 -8.742 1 98.06 3 SER B C 1
ATOM 677 O O . SER B 1 3 ? 3.748 4.148 -7.984 1 98.06 3 SER B O 1
ATOM 679 N N . TYR B 1 4 ? 3.691 5.035 -10.031 1 98.12 4 TYR B N 1
ATOM 680 C CA . TYR B 1 4 ? 3.549 3.785 -10.766 1 98.12 4 TYR B CA 1
ATOM 681 C C . TYR B 1 4 ? 4.277 3.85 -12.102 1 98.12 4 TYR B C 1
ATOM 683 O O . TYR B 1 4 ? 4.523 4.938 -12.625 1 98.12 4 TYR B O 1
ATOM 691 N N . SER B 1 5 ? 4.641 2.686 -12.664 1 97.75 5 SER B N 1
ATOM 692 C CA . SER B 1 5 ? 5.43 2.684 -13.891 1 97.75 5 SER B CA 1
ATOM 693 C C . SER B 1 5 ? 4.621 2.158 -15.07 1 97.75 5 SER B C 1
ATOM 695 O O . SER B 1 5 ? 5.062 2.24 -16.219 1 97.75 5 SER B O 1
ATOM 697 N N . ASN B 1 6 ? 3.518 1.53 -14.797 1 96.69 6 ASN B N 1
ATOM 698 C CA . ASN B 1 6 ? 2.621 0.978 -15.805 1 96.69 6 ASN B CA 1
ATOM 699 C C . ASN B 1 6 ? 1.157 1.186 -15.43 1 96.69 6 ASN B C 1
ATOM 701 O O . ASN B 1 6 ? 0.71 0.718 -14.383 1 96.69 6 ASN B O 1
ATOM 705 N N . GLU B 1 7 ? 0.452 1.815 -16.328 1 96 7 GLU B N 1
ATOM 706 C CA . GLU B 1 7 ? -0.928 2.166 -16.016 1 96 7 GLU B CA 1
ATOM 707 C C . GLU B 1 7 ? -1.812 0.925 -15.945 1 96 7 GLU B C 1
ATOM 709 O O . GLU B 1 7 ? -2.906 0.965 -15.383 1 96 7 GLU B O 1
ATOM 714 N N . SER B 1 8 ? -1.367 -0.125 -16.484 1 96 8 SER B N 1
ATOM 715 C CA . SER B 1 8 ? -2.174 -1.339 -16.562 1 96 8 SER B CA 1
ATOM 716 C C . SER B 1 8 ? -2.336 -1.979 -15.188 1 96 8 SER B C 1
ATOM 718 O O . SER B 1 8 ? -3.137 -2.902 -15.023 1 96 8 SER B O 1
ATOM 720 N N . VAL B 1 9 ? -1.667 -1.467 -14.188 1 96.5 9 VAL B N 1
ATOM 721 C CA . VAL B 1 9 ? -1.718 -2.076 -12.859 1 96.5 9 VAL B CA 1
ATOM 722 C C . VAL B 1 9 ? -2.754 -1.356 -12 1 96.5 9 VAL B C 1
ATOM 724 O O . VAL B 1 9 ? -2.922 -1.678 -10.82 1 96.5 9 VAL B O 1
ATOM 727 N N . LEU B 1 10 ? -3.385 -0.35 -12.555 1 97.75 10 LEU B N 1
ATOM 728 C CA . LEU B 1 10 ? -4.332 0.483 -11.82 1 97.75 10 LEU B CA 1
ATOM 729 C C . LEU B 1 10 ? -5.684 0.522 -12.523 1 97.75 10 LEU B C 1
ATOM 731 O O . LEU B 1 10 ? -5.75 0.394 -13.75 1 97.75 10 LEU B O 1
ATOM 735 N N . LYS B 1 11 ? -6.66 0.655 -11.773 1 97.12 11 LYS B N 1
ATOM 736 C CA . LYS B 1 11 ? -8.008 0.872 -12.281 1 97.12 11 LYS B CA 1
ATOM 737 C C . LYS B 1 11 ? -8.648 2.104 -11.648 1 97.12 11 LYS B C 1
ATOM 739 O O . LYS B 1 11 ? -8.75 2.195 -10.422 1 97.12 11 LYS B O 1
ATOM 744 N N . GLU B 1 12 ? -9.062 3.029 -12.484 1 97.38 12 GLU B N 1
ATOM 745 C CA . GLU B 1 12 ? -9.859 4.152 -11.984 1 97.38 12 GLU B CA 1
ATOM 746 C C . GLU B 1 12 ? -11.305 3.732 -11.727 1 97.38 12 GLU B C 1
ATOM 748 O O . GLU B 1 12 ? -11.906 3.025 -12.531 1 97.38 12 GLU B O 1
ATOM 753 N N . ILE B 1 13 ? -11.781 4.238 -10.602 1 97.62 13 ILE B N 1
ATOM 754 C CA . ILE B 1 13 ? -13.156 3.871 -10.273 1 97.62 13 ILE B CA 1
ATOM 755 C C . ILE B 1 13 ? -13.953 5.117 -9.891 1 97.62 13 ILE B C 1
ATOM 757 O O . ILE B 1 13 ? -13.367 6.141 -9.523 1 97.62 13 ILE B O 1
ATOM 761 N N . VAL B 1 14 ? -15.266 5 -10.031 1 96.75 14 VAL B N 1
ATOM 762 C CA . VAL B 1 14 ? -16.172 5.945 -9.398 1 96.75 14 VAL B CA 1
ATOM 763 C C . VAL B 1 14 ? -16.422 5.527 -7.949 1 96.75 14 VAL B C 1
ATOM 765 O O . VAL B 1 14 ? -16.953 4.445 -7.691 1 96.75 14 VAL B O 1
ATOM 768 N N . PRO B 1 15 ? -16.047 6.414 -7.102 1 95.5 15 PRO B N 1
ATOM 769 C CA . PRO B 1 15 ? -16.172 6.027 -5.695 1 95.5 15 PRO B CA 1
ATOM 770 C C . PRO B 1 15 ? -17.609 5.742 -5.293 1 95.5 15 PRO B C 1
ATOM 772 O O . PRO B 1 15 ? -18.5 6.578 -5.512 1 95.5 15 PRO B O 1
ATOM 775 N N . SER B 1 16 ? -17.797 4.512 -4.742 1 96.62 16 SER B N 1
ATOM 776 C CA . SER B 1 16 ? -19.141 4.133 -4.305 1 96.62 16 SER B CA 1
ATOM 777 C C . SER B 1 16 ? -19.156 3.771 -2.822 1 96.62 16 SER B C 1
ATOM 779 O O . SER B 1 16 ? -20.219 3.711 -2.203 1 96.62 16 SER B O 1
ATOM 781 N N . LYS B 1 17 ? -18 3.531 -2.268 1 97.69 17 LYS B N 1
ATOM 782 C CA . LYS B 1 17 ? -17.891 3.189 -0.852 1 97.69 17 LYS B CA 1
ATOM 783 C C . LYS B 1 17 ? -17.406 4.383 -0.033 1 97.69 17 LYS B C 1
ATOM 785 O O . LYS B 1 17 ? -16.641 5.219 -0.53 1 97.69 17 LYS B O 1
ATOM 790 N N . THR B 1 18 ? -17.766 4.379 1.228 1 98 18 THR B N 1
ATOM 791 C CA . THR B 1 18 ? -17.5 5.527 2.086 1 98 18 THR B CA 1
ATOM 792 C C . THR B 1 18 ? -16 5.621 2.4 1 98 18 THR B C 1
ATOM 794 O O . THR B 1 18 ? -15.508 6.688 2.766 1 98 18 THR B O 1
ATOM 797 N N . TRP B 1 19 ? -15.266 4.5 2.242 1 98 19 TRP B N 1
ATOM 798 C CA . TRP B 1 19 ? -13.852 4.582 2.594 1 98 19 TRP B CA 1
ATOM 799 C C . TRP B 1 19 ? -13.102 5.488 1.625 1 98 19 TRP B C 1
ATOM 801 O O . TRP B 1 19 ? -12 5.949 1.927 1 98 19 TRP B O 1
ATOM 811 N N . TRP B 1 20 ? -13.695 5.824 0.476 1 98.06 20 TRP B N 1
ATOM 812 C CA . TRP B 1 20 ? -13.039 6.699 -0.49 1 98.06 20 TRP B CA 1
ATOM 813 C C . TRP B 1 20 ? -13.141 8.156 -0.059 1 98.06 20 TRP B C 1
ATOM 815 O O . TRP B 1 20 ? -12.336 8.992 -0.487 1 98.06 20 TRP B O 1
ATOM 825 N N . THR B 1 21 ? -14.062 8.523 0.818 1 97.75 21 THR B N 1
ATOM 826 C CA . THR B 1 21 ? -14.312 9.922 1.138 1 97.75 21 THR B CA 1
ATOM 827 C C . THR B 1 21 ? -14.109 10.18 2.629 1 97.75 21 THR B C 1
ATOM 829 O O . THR B 1 21 ? -14.047 11.336 3.061 1 97.75 21 THR B O 1
ATOM 832 N N . THR B 1 22 ? -14.062 9.133 3.336 1 98.69 22 THR B N 1
ATOM 833 C CA . THR B 1 22 ? -13.906 9.281 4.777 1 98.69 22 THR B CA 1
ATOM 834 C C . THR B 1 22 ? -12.5 9.773 5.125 1 98.69 22 THR B C 1
ATOM 836 O O . THR B 1 22 ? -11.523 9.328 4.523 1 98.69 22 THR B O 1
ATOM 839 N N . ILE B 1 23 ? -12.445 10.672 6.055 1 98.75 23 ILE B N 1
ATOM 840 C CA . ILE B 1 23 ? -11.188 11.125 6.648 1 98.75 23 ILE B CA 1
ATOM 841 C C . ILE B 1 23 ? -10.984 10.438 7.996 1 98.75 23 ILE B C 1
ATOM 843 O O . ILE B 1 23 ? -11.844 10.508 8.875 1 98.75 23 ILE B O 1
ATOM 847 N N . TYR B 1 24 ? -9.898 9.75 8.18 1 98.81 24 TYR B N 1
ATOM 848 C CA . TYR B 1 24 ? -9.656 8.953 9.375 1 98.81 24 TYR B CA 1
ATOM 849 C C . TYR B 1 24 ? -8.672 9.648 10.312 1 98.81 24 TYR B C 1
ATOM 851 O O . TYR B 1 24 ? -7.766 10.359 9.852 1 98.81 24 TYR B O 1
ATOM 859 N N . ASN B 1 25 ? -8.812 9.344 11.555 1 98.44 25 ASN B N 1
ATOM 860 C CA . ASN B 1 25 ? -7.953 9.898 12.586 1 98.44 25 ASN B CA 1
ATOM 861 C C . ASN B 1 25 ? -6.816 8.945 12.945 1 98.44 25 ASN B C 1
ATOM 863 O O . ASN B 1 25 ? -6.887 7.75 12.648 1 98.44 25 ASN B O 1
ATOM 867 N N . PRO B 1 26 ? -5.852 9.492 13.617 1 97.94 26 PRO B N 1
ATOM 868 C CA . PRO B 1 26 ? -4.859 8.594 14.211 1 97.94 26 PRO B CA 1
ATOM 869 C C . PRO B 1 26 ? -5.488 7.5 15.07 1 97.94 26 PRO B C 1
ATOM 871 O O . PRO B 1 26 ? -6.48 7.746 15.758 1 97.94 26 PRO B O 1
ATOM 874 N N . ALA B 1 27 ? -5.004 6.359 14.898 1 98.12 27 ALA B N 1
ATOM 875 C CA . ALA B 1 27 ? -5.344 5.211 15.734 1 98.12 27 ALA B CA 1
ATOM 876 C C . ALA B 1 27 ? -6.672 4.594 15.297 1 98.12 27 ALA B C 1
ATOM 878 O O . ALA B 1 27 ? -7.059 3.531 15.789 1 98.12 27 ALA B O 1
ATOM 879 N N . ASP B 1 28 ? -7.391 5.289 14.414 1 98.69 28 ASP B N 1
ATOM 880 C CA . ASP B 1 28 ? -8.555 4.613 13.844 1 98.69 28 ASP B CA 1
ATOM 881 C C . ASP B 1 28 ? -8.172 3.266 13.242 1 98.69 28 ASP B C 1
ATOM 883 O O . ASP B 1 28 ? -6.996 3.029 12.938 1 98.69 28 ASP B O 1
ATOM 887 N N . THR B 1 29 ? -9.109 2.375 13.141 1 98.81 29 THR B N 1
ATOM 888 C CA . THR B 1 29 ? -8.922 1.118 12.43 1 98.81 29 THR B CA 1
ATOM 889 C C . THR B 1 29 ? -8.906 1.352 10.922 1 98.81 29 THR B C 1
ATOM 891 O O . THR B 1 29 ? -9.75 2.08 10.391 1 98.81 29 THR B O 1
ATOM 894 N N . VAL B 1 30 ? -7.945 0.801 10.242 1 98.88 30 VAL B N 1
ATOM 895 C CA . VAL B 1 30 ? -7.859 0.89 8.789 1 98.88 30 VAL B CA 1
ATOM 896 C C . VAL B 1 30 ? -8.992 0.086 8.148 1 98.88 30 VAL B C 1
ATOM 898 O O . VAL B 1 30 ? -9.078 -1.13 8.336 1 98.88 30 VAL B O 1
ATOM 901 N N . PRO B 1 31 ? -9.758 0.706 7.34 1 98.81 31 PRO B N 1
ATOM 902 C CA . PRO B 1 31 ? -10.945 0.014 6.84 1 98.81 3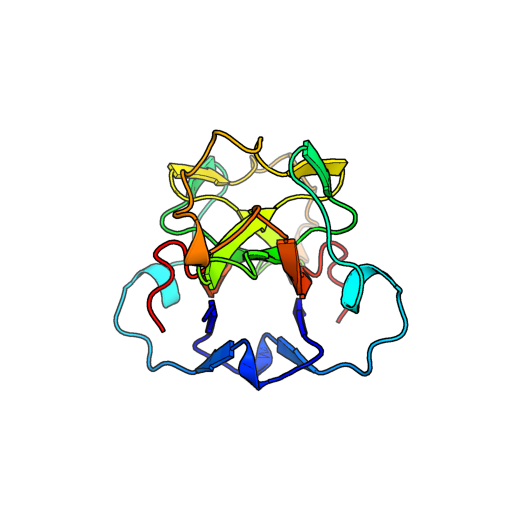1 PRO B CA 1
ATOM 903 C C . PRO B 1 31 ? -10.625 -0.966 5.711 1 98.81 31 PRO B C 1
ATOM 905 O O . PRO B 1 31 ? -11.25 -2.027 5.617 1 98.81 31 PRO B O 1
ATOM 908 N N . VAL B 1 32 ? -9.719 -0.575 4.773 1 98.75 32 VAL B N 1
ATOM 909 C CA . VAL B 1 32 ? -9.273 -1.394 3.652 1 98.75 32 VAL B CA 1
ATOM 910 C C . VAL B 1 32 ? -7.781 -1.161 3.41 1 98.75 32 V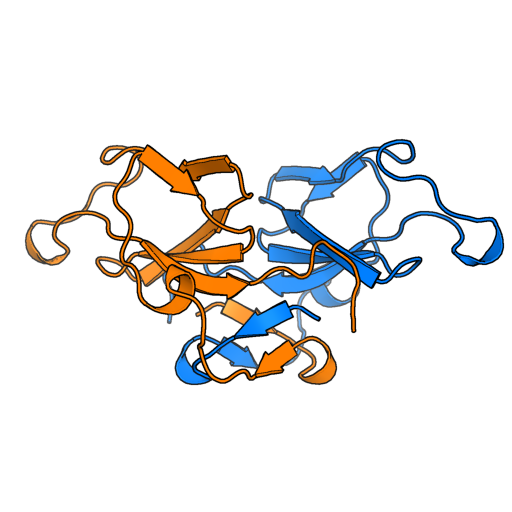AL B C 1
ATOM 912 O O . VAL B 1 32 ? -7.266 -0.069 3.662 1 98.75 32 VAL B O 1
ATOM 915 N N . SER B 1 33 ? -7.117 -2.191 2.984 1 98.88 33 SER B N 1
ATOM 916 C CA . SER B 1 33 ? -5.691 -2.07 2.699 1 98.88 33 SER B CA 1
ATOM 917 C C . SER B 1 33 ? -5.441 -1.096 1.553 1 98.88 33 SER B C 1
ATOM 919 O O . SER B 1 33 ? -6.18 -1.084 0.566 1 98.88 33 SER B O 1
ATOM 921 N N . GLY B 1 34 ? -4.441 -0.313 1.691 1 98.94 34 GLY B N 1
ATOM 922 C CA . GLY B 1 34 ? -4.125 0.637 0.636 1 98.94 34 GLY B CA 1
ATOM 923 C C . GLY B 1 34 ? -3.117 1.688 1.061 1 98.94 34 GLY B C 1
ATOM 924 O O . GLY B 1 34 ? -2.379 1.493 2.029 1 98.94 34 GLY B O 1
ATOM 925 N N . ILE B 1 35 ? -2.984 2.68 0.213 1 98.94 35 ILE B N 1
ATOM 926 C CA . ILE B 1 35 ? -2.115 3.826 0.453 1 98.94 35 ILE B CA 1
ATOM 927 C C . ILE B 1 35 ? -2.955 5.027 0.884 1 98.94 35 ILE B C 1
ATOM 929 O O . ILE B 1 35 ? -3.896 5.418 0.189 1 98.94 35 ILE B O 1
ATOM 933 N N . TYR B 1 36 ? -2.596 5.52 2.004 1 98.88 36 TYR B N 1
ATOM 934 C CA . TYR B 1 36 ? -3.268 6.672 2.594 1 98.88 36 TYR B CA 1
ATOM 935 C C . TYR B 1 36 ? -2.328 7.871 2.676 1 98.88 36 TYR B C 1
ATOM 937 O O . TYR B 1 36 ? -1.131 7.711 2.93 1 98.88 36 TYR B O 1
ATOM 945 N N . ARG B 1 37 ? -2.961 9.031 2.568 1 98.56 37 ARG B N 1
ATOM 946 C CA . ARG B 1 37 ? -2.193 10.273 2.631 1 98.56 37 ARG B CA 1
ATOM 947 C C . ARG B 1 37 ? -2.67 11.156 3.779 1 98.56 37 ARG B C 1
ATOM 949 O O . ARG B 1 37 ? -3.875 11.305 3.994 1 98.56 37 ARG B O 1
ATOM 956 N N . CYS B 1 38 ? -1.734 11.633 4.453 1 98 38 CYS B N 1
ATOM 957 C CA . CYS B 1 38 ? -2.066 12.656 5.438 1 98 38 CYS B CA 1
ATOM 958 C C . CYS B 1 38 ? -2.457 13.969 4.758 1 98 38 CYS B C 1
ATOM 960 O O . CYS B 1 38 ? -1.686 14.516 3.967 1 98 38 CYS B O 1
ATOM 962 N N . LEU B 1 39 ? -3.578 14.477 5.125 1 97 39 LEU B N 1
ATOM 963 C CA . LEU B 1 39 ? -4.066 15.711 4.52 1 97 39 LEU B CA 1
ATOM 964 C C . LEU B 1 39 ? -3.32 16.922 5.074 1 97 39 LEU B C 1
ATOM 966 O O . LEU B 1 39 ? -3.395 18.016 4.508 1 97 39 LEU B O 1
ATOM 970 N N . GLY B 1 40 ? -2.596 16.703 6.172 1 95.62 40 GLY B N 1
ATOM 971 C CA . GLY B 1 40 ? -1.854 17.797 6.785 1 95.62 40 GLY B CA 1
ATOM 972 C C . GLY B 1 40 ? -0.465 17.969 6.203 1 95.62 40 GLY B C 1
ATOM 973 O O . GLY B 1 40 ? 0.038 19.094 6.117 1 95.62 40 GLY B O 1
ATOM 974 N N . CYS B 1 41 ? 0.229 16.922 5.84 1 96.25 41 CYS B N 1
ATOM 975 C CA . CYS B 1 41 ? 1.629 17.062 5.449 1 96.25 41 CYS B CA 1
ATOM 976 C C . CYS B 1 41 ? 1.894 16.359 4.121 1 96.25 41 CYS B C 1
ATOM 978 O O . CYS B 1 41 ? 3.02 16.375 3.621 1 96.25 41 CYS B O 1
ATOM 980 N N . ASN B 1 42 ? 1.043 15.547 3.586 1 96 42 ASN B N 1
ATOM 981 C CA . ASN B 1 42 ? 1.076 14.914 2.271 1 96 42 ASN B CA 1
ATOM 982 C C . ASN B 1 42 ? 1.893 13.625 2.295 1 96 42 ASN B C 1
ATOM 984 O O . ASN B 1 42 ? 1.971 12.914 1.288 1 96 42 ASN B O 1
ATOM 988 N N . ARG B 1 43 ? 2.451 13.281 3.428 1 97.25 43 ARG B N 1
ATOM 989 C CA . ARG B 1 43 ? 3.094 11.977 3.516 1 97.25 43 ARG B CA 1
ATOM 990 C C . ARG B 1 43 ? 2.066 10.852 3.418 1 97.25 43 ARG B C 1
ATOM 992 O O . ARG B 1 43 ? 0.931 11 3.875 1 97.25 43 ARG B O 1
ATOM 999 N N . GLU B 1 44 ? 2.543 9.82 2.816 1 98.5 44 GLU B N 1
ATOM 1000 C CA . GLU B 1 44 ? 1.672 8.664 2.654 1 98.5 44 GLU B CA 1
ATOM 1001 C C . GLU B 1 44 ? 2.182 7.473 3.465 1 98.5 44 GLU B C 1
ATOM 1003 O O . GLU B 1 44 ? 3.363 7.41 3.809 1 98.5 44 GLU B O 1
ATOM 1008 N N . ILE B 1 45 ? 1.279 6.59 3.74 1 98.56 45 ILE B N 1
ATOM 1009 C CA . ILE B 1 45 ? 1.592 5.316 4.379 1 98.56 45 ILE B CA 1
ATOM 1010 C C . ILE B 1 45 ? 0.876 4.184 3.648 1 98.56 45 ILE B C 1
ATOM 1012 O O . ILE B 1 45 ? -0.158 4.402 3.014 1 98.56 45 ILE B O 1
ATOM 1016 N N . THR B 1 46 ? 1.492 3.066 3.691 1 98.69 46 THR B N 1
ATOM 1017 C CA . THR B 1 46 ? 0.835 1.812 3.342 1 98.69 46 THR B CA 1
ATOM 1018 C C . THR B 1 46 ? 0.201 1.173 4.574 1 98.69 46 THR B C 1
ATOM 1020 O O . THR B 1 46 ? 0.88 0.936 5.574 1 98.69 46 THR B O 1
ATOM 1023 N N . SER B 1 47 ? -1.02 0.936 4.492 1 98.75 47 SER B N 1
ATOM 1024 C CA . SER B 1 47 ? -1.753 0.443 5.656 1 98.75 47 SER B CA 1
ATOM 1025 C C . SER B 1 47 ? -2.574 -0.794 5.305 1 98.75 47 SER B C 1
ATOM 1027 O O . SER B 1 47 ? -3.184 -0.859 4.234 1 98.75 47 SER B O 1
ATOM 1029 N N . ASN B 1 48 ? -2.588 -1.776 6.242 1 98.62 48 ASN B N 1
ATOM 1030 C CA . ASN B 1 48 ? -3.352 -3.004 6.055 1 98.62 48 ASN B CA 1
ATOM 1031 C C . ASN B 1 48 ? -4.703 -2.938 6.762 1 98.62 48 ASN B C 1
ATOM 1033 O O . ASN B 1 48 ? -4.797 -2.428 7.879 1 98.62 48 ASN B O 1
ATOM 1037 N N . GLU B 1 49 ? -5.664 -3.484 6.098 1 98.75 49 GLU B N 1
ATOM 1038 C CA . GLU B 1 49 ? -6.996 -3.59 6.684 1 98.75 49 GLU B CA 1
ATOM 1039 C C . GLU B 1 49 ? -6.938 -4.172 8.094 1 98.75 49 GLU B C 1
ATOM 1041 O O . GLU B 1 49 ? -6.195 -5.125 8.344 1 98.75 49 GLU B O 1
ATOM 1046 N N . SER B 1 50 ? -7.684 -3.525 9.07 1 98.69 50 SER B N 1
ATOM 1047 C CA . SER B 1 50 ? -7.887 -3.963 10.445 1 98.69 50 SER B CA 1
ATOM 1048 C C . SER B 1 50 ? -6.723 -3.541 11.336 1 98.69 50 SER B C 1
ATOM 1050 O O . SER B 1 50 ? -6.797 -3.65 12.562 1 98.69 50 SER B O 1
ATOM 1052 N N . ASP B 1 51 ? -5.594 -3.143 10.766 1 98.38 51 ASP B N 1
ATOM 1053 C CA . ASP B 1 51 ? -4.582 -2.465 11.57 1 98.38 51 ASP B CA 1
ATOM 1054 C C . ASP B 1 51 ? -5.086 -1.106 12.055 1 98.38 51 ASP B C 1
ATOM 1056 O O . ASP B 1 51 ? -6.246 -0.752 11.828 1 98.38 51 ASP B O 1
ATOM 1060 N N . HIS B 1 52 ? -4.191 -0.401 12.797 1 98.69 52 HIS B N 1
ATOM 1061 C CA . HIS B 1 52 ? -4.5 0.961 13.219 1 98.69 52 HIS B CA 1
ATOM 1062 C C . HIS B 1 52 ? -3.586 1.97 12.531 1 98.69 52 HIS B C 1
ATOM 1064 O O . HIS B 1 52 ? -2.393 1.714 12.352 1 98.69 52 HIS B O 1
ATOM 1070 N N . PHE B 1 53 ? -4.199 3.062 12.164 1 98.69 53 PHE B N 1
ATOM 1071 C CA . PHE B 1 53 ? -3.354 4.172 11.734 1 98.69 53 PHE B CA 1
ATOM 1072 C C . PHE B 1 53 ? -2.396 4.578 12.852 1 98.69 53 PHE B C 1
ATOM 1074 O O . PHE B 1 53 ? -2.699 4.398 14.031 1 98.69 53 PHE B O 1
ATOM 1081 N N . PRO B 1 54 ? -1.243 5.078 12.438 1 97.81 54 PRO B N 1
ATOM 1082 C CA . PRO B 1 54 ? -0.31 5.496 13.492 1 97.81 54 PRO B CA 1
ATOM 1083 C C . PRO B 1 54 ? -0.915 6.52 14.445 1 97.81 54 PRO B C 1
ATOM 1085 O O . PRO B 1 54 ? -1.846 7.238 14.078 1 97.81 54 PRO B O 1
ATOM 1088 N N . PRO B 1 55 ? -0.376 6.543 15.711 1 97.06 55 PRO B N 1
ATOM 1089 C CA . PRO B 1 55 ? -0.877 7.543 16.656 1 97.06 55 PRO B CA 1
ATOM 1090 C C . PRO B 1 55 ? -0.473 8.969 16.281 1 97.06 55 PRO B C 1
ATOM 1092 O O . PRO B 1 55 ? 0.382 9.156 15.414 1 97.06 55 PRO B O 1
ATOM 1095 N N . GLN B 1 56 ? -1.148 9.891 16.891 1 93.56 56 GLN B N 1
ATOM 1096 C CA . GLN B 1 56 ? -0.951 11.297 16.562 1 93.56 56 GLN B CA 1
ATOM 1097 C C . GLN B 1 56 ? 0.514 11.695 16.719 1 93.56 56 GLN B C 1
ATOM 1099 O O . GLN B 1 56 ? 1.023 12.516 15.945 1 93.56 56 GLN B O 1
ATOM 1104 N N . ASN B 1 57 ? 1.255 11.102 17.656 1 91.88 57 ASN B N 1
ATOM 1105 C CA . ASN B 1 57 ? 2.607 11.547 17.969 1 91.88 57 ASN B CA 1
ATOM 1106 C C . ASN B 1 57 ? 3.648 10.82 17.125 1 91.88 57 ASN B C 1
ATOM 1108 O O . ASN B 1 57 ? 4.852 11 17.328 1 91.88 57 ASN B O 1
ATOM 1112 N N . HIS B 1 58 ? 3.262 9.992 16.141 1 92.06 58 HIS B N 1
ATOM 1113 C CA . HIS B 1 58 ? 4.184 9.25 15.289 1 92.06 58 HIS B CA 1
ATOM 1114 C C . HIS B 1 58 ? 5.008 10.188 14.414 1 92.06 58 HIS B C 1
ATOM 1116 O O . HIS B 1 58 ? 6.168 9.898 14.102 1 92.06 58 HIS B O 1
ATOM 1122 N N . HIS B 1 59 ? 4.379 11.25 13.891 1 89.25 59 HIS B N 1
ATOM 1123 C CA . HIS B 1 59 ? 4.996 12.344 13.148 1 89.25 59 HIS B CA 1
ATOM 1124 C C . HIS B 1 59 ? 4.457 13.695 13.609 1 89.25 59 HIS B C 1
ATOM 1126 O O . HIS B 1 59 ? 3.248 13.938 13.562 1 89.25 59 HIS B O 1
ATOM 1132 N N . GLN B 1 60 ? 5.398 14.578 13.93 1 92.75 60 GLN B N 1
ATOM 1133 C CA . GLN B 1 60 ? 4.965 15.859 14.469 1 92.75 60 GLN B CA 1
ATOM 1134 C C . GLN B 1 60 ? 4.578 16.828 13.352 1 92.75 60 GLN B C 1
ATOM 1136 O O . GLN B 1 60 ? 5.297 16.953 12.359 1 92.75 60 GLN B O 1
ATOM 1141 N N . HIS B 1 61 ? 3.406 17.375 13.539 1 94.94 61 HIS B N 1
ATOM 1142 C CA . HIS B 1 61 ? 2.926 18.406 12.625 1 94.94 61 HIS B CA 1
ATOM 1143 C C . HIS B 1 61 ? 3.154 19.797 13.195 1 94.94 61 HIS B C 1
ATOM 1145 O O . HIS B 1 61 ? 3.15 19.984 14.414 1 94.94 61 HIS B O 1
ATOM 1151 N N . THR B 1 62 ? 3.451 20.703 12.32 1 95.25 62 THR B N 1
ATOM 1152 C CA . THR B 1 62 ? 3.375 22.109 12.711 1 95.25 62 THR B CA 1
ATOM 1153 C C . THR B 1 62 ? 1.928 22.531 12.961 1 95.25 62 THR B C 1
ATOM 1155 O O . THR B 1 62 ? 0.998 21.797 12.617 1 95.25 62 THR B O 1
ATOM 1158 N N . SER B 1 63 ? 1.807 23.703 13.609 1 95.62 63 SER B N 1
ATOM 1159 C CA . SER B 1 63 ? 0.461 24.219 13.828 1 95.62 63 SER B CA 1
ATOM 1160 C C . SER B 1 63 ? -0.286 24.391 12.508 1 95.62 63 SER B C 1
ATOM 1162 O O . SER B 1 63 ? -1.489 24.141 12.43 1 95.62 63 SER B O 1
ATOM 1164 N N . ALA B 1 64 ? 0.396 24.781 11.414 1 96.56 64 ALA B N 1
ATOM 1165 C CA . ALA B 1 64 ? -0.217 25.047 10.109 1 96.56 64 ALA B CA 1
ATOM 1166 C C . ALA B 1 64 ? -0.707 23.75 9.469 1 96.56 64 ALA B C 1
ATOM 1168 O O . ALA B 1 64 ? -1.705 23.75 8.742 1 96.56 64 ALA B O 1
ATOM 1169 N N . GLN B 1 65 ? -0.107 22.625 9.727 1 95.75 65 GLN B N 1
ATOM 1170 C CA . GLN B 1 65 ? -0.47 21.344 9.156 1 95.75 65 GLN B CA 1
ATOM 1171 C C . GLN B 1 65 ? -1.692 20.75 9.859 1 95.75 65 GLN B C 1
ATOM 1173 O O . GLN B 1 65 ? -2.387 19.906 9.305 1 95.75 65 GLN B O 1
ATOM 1178 N N . GLY B 1 66 ? -1.904 21.172 11.109 1 95.75 66 GLY B N 1
ATOM 1179 C CA . GLY B 1 66 ? -3.021 20.641 11.875 1 95.75 66 GLY B CA 1
ATOM 1180 C C . GLY B 1 66 ? -2.822 19.203 12.289 1 95.75 66 GLY B C 1
ATOM 1181 O O . GLY B 1 66 ? -1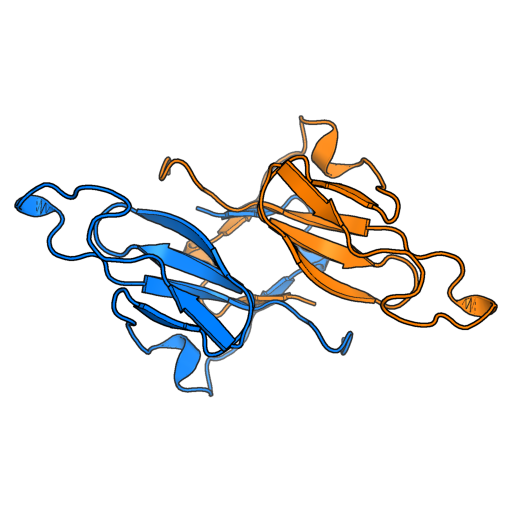.696 18.688 12.289 1 95.75 66 GLY B O 1
ATOM 1182 N N . LYS B 1 67 ? -3.9 18.641 12.664 1 94.81 67 LYS B N 1
ATOM 1183 C CA . LYS B 1 67 ? -3.865 17.25 13.094 1 94.81 67 LYS B CA 1
ATOM 1184 C C . LYS B 1 67 ? -3.631 16.312 11.906 1 94.81 67 LYS B C 1
ATOM 1186 O O . LYS B 1 67 ? -3.969 16.641 10.773 1 94.81 67 LYS B O 1
ATOM 1191 N N . ILE B 1 68 ? -3.047 15.188 12.172 1 97.38 68 ILE B N 1
ATOM 1192 C CA . ILE B 1 68 ? -2.928 14.141 11.172 1 97.38 68 ILE B CA 1
ATOM 1193 C C . ILE B 1 68 ? -4.316 13.656 10.758 1 97.38 68 ILE B C 1
ATOM 1195 O O . ILE B 1 68 ? -5.188 13.453 11.609 1 97.38 68 ILE B O 1
ATOM 1199 N N . ARG B 1 69 ? -4.559 13.594 9.477 1 98 69 ARG B N 1
ATOM 1200 C CA . ARG B 1 69 ? -5.785 13.094 8.867 1 98 69 ARG B CA 1
ATOM 1201 C C . ARG B 1 69 ? -5.484 12.227 7.652 1 98 69 ARG B C 1
ATOM 1203 O O . ARG B 1 69 ? -4.812 12.664 6.719 1 98 69 ARG B O 1
ATOM 1210 N N . TRP B 1 70 ? -5.965 11.047 7.711 1 98.62 70 TRP B N 1
ATOM 1211 C CA . TRP B 1 70 ? -5.641 10.086 6.664 1 98.62 70 TRP B CA 1
ATOM 1212 C C . TRP B 1 70 ? -6.789 9.953 5.668 1 98.62 70 TRP B C 1
ATOM 1214 O O . TRP B 1 70 ? -7.953 9.828 6.066 1 98.62 70 TRP B O 1
ATOM 1224 N N . LYS B 1 71 ? -6.445 9.938 4.41 1 98.62 71 LYS B N 1
ATOM 1225 C CA . LYS B 1 71 ? -7.395 9.688 3.332 1 98.62 71 LYS B CA 1
ATOM 1226 C C . LYS B 1 71 ? -6.871 8.625 2.375 1 98.62 71 LYS B C 1
ATOM 1228 O O . LYS B 1 71 ? -5.695 8.641 2.004 1 98.62 71 LYS B O 1
ATOM 1233 N N . LEU B 1 72 ? -7.789 7.742 1.979 1 98.81 72 LEU B N 1
ATOM 1234 C CA . LEU B 1 72 ? -7.418 6.688 1.041 1 98.81 72 LEU B CA 1
ATOM 1235 C C . LEU B 1 72 ? -7.184 7.258 -0.354 1 98.81 72 LEU B C 1
ATOM 1237 O O . LEU B 1 72 ? -8.055 7.926 -0.91 1 98.81 72 LEU B O 1
ATOM 1241 N N . ASN B 1 73 ? -6.027 6.973 -0.905 1 98.5 73 ASN B N 1
ATOM 1242 C CA . ASN B 1 73 ? -5.727 7.355 -2.279 1 98.5 73 ASN B CA 1
ATOM 1243 C C . ASN B 1 73 ? -5.793 6.16 -3.225 1 98.5 73 ASN B C 1
ATOM 1245 O O . ASN B 1 73 ? -6.301 6.273 -4.34 1 98.5 73 ASN B O 1
ATOM 1249 N N . VAL B 1 74 ? -5.219 5.008 -2.793 1 98.81 74 VAL B N 1
ATOM 1250 C CA . VAL B 1 74 ? -5.156 3.803 -3.615 1 98.81 74 VAL B CA 1
ATOM 1251 C C . VAL B 1 74 ? -5.574 2.59 -2.787 1 98.81 74 VAL B C 1
ATOM 1253 O O . VAL B 1 74 ? -5.051 2.365 -1.693 1 98.81 74 VAL B O 1
ATOM 1256 N N . ARG B 1 75 ? -6.488 1.803 -3.332 1 98.75 75 ARG B N 1
ATOM 1257 C CA . ARG B 1 75 ? -6.93 0.588 -2.652 1 98.75 75 ARG B CA 1
ATOM 1258 C C . ARG B 1 75 ? -6.234 -0.643 -3.225 1 98.75 75 ARG B C 1
ATOM 1260 O O . ARG B 1 75 ? -6.172 -0.816 -4.445 1 98.75 75 ARG B O 1
ATOM 1267 N N . THR B 1 76 ? -5.762 -1.438 -2.346 1 98.69 76 THR B N 1
ATOM 1268 C CA . THR B 1 76 ? -5.094 -2.68 -2.721 1 98.69 76 THR B CA 1
ATOM 1269 C C . THR B 1 76 ? -6.113 -3.75 -3.096 1 98.69 76 THR B C 1
ATOM 1271 O O . THR B 1 76 ? -7.113 -3.936 -2.396 1 98.69 76 THR B O 1
ATOM 1274 N N . ASN B 1 77 ? -5.824 -4.445 -4.184 1 97.94 77 ASN B N 1
ATOM 1275 C CA . ASN B 1 77 ? -6.637 -5.594 -4.574 1 97.94 77 ASN B CA 1
ATOM 1276 C C . ASN B 1 77 ? -6.211 -6.855 -3.828 1 97.94 77 ASN B C 1
ATOM 1278 O O . ASN B 1 77 ? -5.398 -7.637 -4.328 1 97.94 77 ASN B O 1
ATOM 1282 N N . THR B 1 78 ? -6.836 -7.152 -2.734 1 96.62 78 THR B N 1
ATOM 1283 C CA . THR B 1 78 ? -6.395 -8.258 -1.887 1 96.62 78 THR B CA 1
ATOM 1284 C C . THR B 1 78 ? -7.062 -9.562 -2.307 1 96.62 78 THR B C 1
ATOM 1286 O O . THR B 1 78 ? -6.77 -10.625 -1.753 1 96.62 78 THR B O 1
ATOM 1289 N N . THR B 1 79 ? -7.957 -9.477 -3.188 1 93.38 79 THR B N 1
ATOM 1290 C CA . THR B 1 79 ? -8.727 -10.656 -3.541 1 93.38 79 THR B CA 1
ATOM 1291 C C . THR B 1 79 ? -8.234 -11.25 -4.859 1 93.38 79 THR B C 1
ATOM 1293 O O . THR B 1 79 ? -8.539 -12.398 -5.18 1 93.38 79 THR B O 1
ATOM 1296 N N . GLY B 1 80 ? -7.469 -10.414 -5.555 1 88.62 80 GLY B N 1
ATOM 1297 C CA . GLY B 1 80 ? -6.961 -10.875 -6.832 1 88.62 80 GLY B CA 1
ATOM 1298 C C . GLY B 1 80 ? -7.961 -10.727 -7.965 1 88.62 80 GLY B C 1
ATOM 1299 O O . GLY B 1 80 ? -7.727 -11.211 -9.07 1 88.62 80 GLY B O 1
ATOM 1300 N N . GLU B 1 81 ? -9.109 -10.234 -7.617 1 78.31 81 GLU B N 1
ATOM 1301 C CA . GLU B 1 81 ? -10.109 -10.031 -8.664 1 78.31 81 GLU B CA 1
ATOM 1302 C C . GLU B 1 81 ? -9.656 -8.953 -9.648 1 78.31 81 GLU B C 1
ATOM 1304 O O . GLU B 1 81 ? -9.039 -7.961 -9.25 1 78.31 81 GLU B O 1
ATOM 1309 N N . LEU B 1 82 ? -9.727 -9.281 -10.922 1 67.5 82 LEU B N 1
ATOM 1310 C CA . LEU B 1 82 ? -9.375 -8.312 -11.953 1 67.5 82 LEU B CA 1
ATOM 1311 C C . LEU B 1 82 ? -10.406 -7.199 -12.039 1 67.5 82 LEU B C 1
ATOM 1313 O O . LEU B 1 82 ? -11.594 -7.43 -11.797 1 67.5 82 LEU B O 1
#

Organism: Paracidovorax avenae (strain ATCC 19860 / DSM 7227 / CCUG 15838 / JCM 20985 / LMG 2117 / NCPPB 1011) (NCBI:txid643561)

pLDDT: mean 96.52, std 4.36, range [67.5, 98.94]

Nearest PDB structures (foldseek):
  5yzg-assembly1_Y  TM=2.768E-01  e=6.989E+00  Homo sapiens
  5yzg-assembly1_Y  TM=2.768E-01  e=6.989E+00  Homo sapiens

Radius of gyration: 15.6 Å; Cα contacts (8 Å, |Δi|>4): 389; chains: 2; bounding box: 35×51×34 Å